Protein AF-A0A318B1B0-F1 (afdb_monomer_lite)

Sequence (92 aa):
PDPAGGLARLGRPTRVAALAAALNLPRETVRRRVAELETLGFCRREADGVVAALPATMVTRVVEMARTNAGNVQRLFGSLARAGVLADWEEA

Foldseek 3Di:
DPPQVVQQFDDDADALVVVCVVVVHDSVVSVVVLVVCVVVQQWDADPHHITGGDDPVCPVVVVVVVVVVVVVVVVVVVVCVVVCNVVVVVVD

Radius of gyration: 18.27 Å; chains: 1; bounding box: 38×37×47 Å

Secondary structure (DSSP, 8-state):
--HHHHHTSEEEEE-HHHHHHHHT--HHHHHHHHHHHHHTTSEEEETTEEEE---GGGHHHHHHHHHHHHHHHHHHHHHHHHTTHHHHHH--

pLDDT: mean 88.32, std 13.35, range [44.19, 97.94]

Structure (mmCIF, N/CA/C/O backbone):
data_AF-A0A318B1B0-F1
#
_entry.id   AF-A0A318B1B0-F1
#
loop_
_atom_site.group_PDB
_atom_site.id
_atom_site.type_symbol
_atom_site.label_atom_id
_atom_site.label_alt_id
_atom_site.label_comp_id
_atom_site.label_asym_id
_atom_site.label_entity_id
_atom_site.label_seq_id
_atom_site.pdbx_PDB_ins_code
_atom_site.Cartn_x
_atom_site.Cartn_y
_atom_site.Cartn_z
_atom_site.occupancy
_atom_site.B_iso_or_equiv
_atom_site.auth_seq_id
_atom_site.auth_comp_id
_atom_site.auth_asym_id
_atom_site.auth_atom_id
_atom_site.pdbx_PDB_model_num
ATOM 1 N N . PRO A 1 1 ? -10.904 -22.036 -7.510 1.00 44.19 1 PRO A N 1
ATOM 2 C CA . PRO A 1 1 ? -10.464 -20.622 -7.561 1.00 44.19 1 PRO A CA 1
ATOM 3 C C . PRO A 1 1 ? -9.116 -20.470 -6.849 1.00 44.19 1 PRO A C 1
ATOM 5 O O . PRO A 1 1 ? -9.033 -20.752 -5.660 1.00 44.19 1 PRO A O 1
ATOM 8 N N . ASP A 1 2 ? -8.067 -20.113 -7.588 1.00 44.38 2 ASP A N 1
ATOM 9 C CA . ASP A 1 2 ? -6.735 -19.883 -7.026 1.00 44.38 2 ASP A CA 1
ATOM 10 C C . ASP A 1 2 ? -6.733 -18.564 -6.221 1.00 44.38 2 ASP A C 1
ATOM 12 O O . ASP A 1 2 ? -6.898 -17.497 -6.822 1.00 44.38 2 ASP A O 1
ATOM 16 N N . PRO A 1 3 ? -6.579 -18.593 -4.881 1.00 46.59 3 PRO A N 1
ATOM 17 C CA . PRO A 1 3 ? -6.518 -17.373 -4.077 1.00 46.59 3 PRO A CA 1
ATOM 18 C C . PRO A 1 3 ? -5.306 -16.495 -4.434 1.00 46.59 3 PRO A C 1
ATOM 20 O O . PRO A 1 3 ? -5.336 -15.292 -4.174 1.00 46.59 3 PRO A O 1
ATOM 23 N N . ALA A 1 4 ? -4.268 -17.049 -5.073 1.00 45.91 4 ALA A N 1
ATOM 24 C CA . ALA A 1 4 ? -3.127 -16.280 -5.559 1.00 45.91 4 ALA A CA 1
ATOM 25 C C . ALA A 1 4 ? -3.462 -15.474 -6.827 1.00 45.91 4 ALA A C 1
ATOM 27 O O . ALA A 1 4 ? -2.939 -14.372 -7.004 1.00 45.91 4 ALA A O 1
ATOM 28 N N . GLY A 1 5 ? -4.393 -15.949 -7.662 1.00 50.69 5 GLY A N 1
ATOM 29 C CA . GLY A 1 5 ? -4.798 -15.273 -8.899 1.00 50.69 5 GLY A C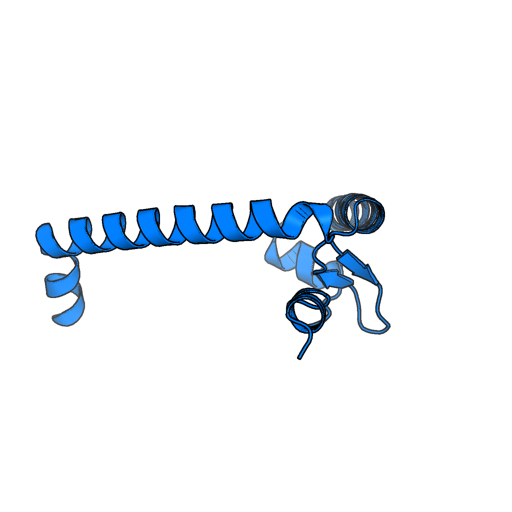A 1
ATOM 30 C C . GLY A 1 5 ? -5.430 -13.894 -8.672 1.00 50.69 5 GLY A C 1
ATOM 31 O O . GLY A 1 5 ? -5.205 -12.977 -9.458 1.00 50.69 5 GLY A O 1
ATOM 32 N N . GLY A 1 6 ? -6.166 -13.715 -7.566 1.00 52.38 6 GLY A N 1
ATOM 33 C CA . GLY A 1 6 ? -6.765 -12.427 -7.186 1.00 52.38 6 GLY A CA 1
ATOM 34 C C . GLY A 1 6 ? -5.783 -11.450 -6.528 1.00 52.38 6 GLY A C 1
ATOM 35 O O . GLY A 1 6 ? -5.907 -10.241 -6.697 1.00 52.38 6 GLY A O 1
ATOM 36 N N . LEU A 1 7 ? -4.772 -11.961 -5.818 1.00 55.09 7 LEU A N 1
ATOM 37 C CA . LEU A 1 7 ? -3.723 -11.147 -5.190 1.00 55.09 7 LEU A CA 1
ATOM 38 C C . LEU A 1 7 ? -2.603 -10.758 -6.171 1.00 55.09 7 LEU A C 1
ATOM 40 O O . LEU A 1 7 ? -1.840 -9.832 -5.903 1.00 55.09 7 LEU A O 1
ATOM 44 N N . ALA A 1 8 ? -2.521 -11.423 -7.328 1.00 59.62 8 ALA A N 1
ATOM 45 C CA . ALA A 1 8 ? -1.555 -11.123 -8.387 1.00 59.62 8 ALA A CA 1
ATOM 46 C C . ALA A 1 8 ? -1.799 -9.773 -9.093 1.00 59.62 8 ALA A C 1
ATOM 48 O O . ALA A 1 8 ? -0.935 -9.295 -9.841 1.00 59.62 8 ALA A O 1
ATOM 49 N N . ARG A 1 9 ? -2.968 -9.154 -8.881 1.00 64.81 9 ARG A N 1
ATOM 50 C CA . ARG A 1 9 ? -3.294 -7.811 -9.371 1.00 64.81 9 ARG A CA 1
ATOM 51 C C . ARG A 1 9 ? -4.135 -7.070 -8.337 1.00 64.81 9 ARG A C 1
ATOM 53 O O . ARG A 1 9 ? -5.337 -7.289 -8.228 1.00 64.81 9 ARG A O 1
ATOM 60 N N . LEU A 1 10 ? -3.498 -6.164 -7.602 1.00 69.19 10 LEU A N 1
ATOM 61 C CA . LEU A 1 10 ? -4.171 -5.330 -6.612 1.00 69.19 10 LEU A CA 1
ATOM 62 C C . LEU A 1 10 ? -4.382 -3.924 -7.191 1.00 69.19 10 LEU A C 1
ATOM 64 O O . LEU A 1 10 ? -3.431 -3.188 -7.445 1.00 69.19 10 LEU A O 1
ATOM 68 N N . GLY A 1 11 ? -5.645 -3.543 -7.393 1.00 79.31 11 GLY A N 1
ATOM 69 C CA . GLY A 1 11 ? -6.028 -2.184 -7.789 1.00 79.31 11 GLY A CA 1
ATOM 70 C C . GLY A 1 11 ? -6.051 -1.910 -9.298 1.00 79.31 11 GLY A C 1
ATOM 71 O O . GLY A 1 11 ? -6.126 -2.819 -10.124 1.00 79.31 11 GLY A O 1
ATOM 72 N N . ARG A 1 12 ? -6.058 -0.617 -9.652 1.00 87.75 12 ARG A N 1
ATOM 73 C CA . ARG A 1 12 ? -6.132 -0.117 -11.037 1.00 87.75 12 ARG A CA 1
ATOM 74 C C . ARG A 1 12 ? -4.755 0.392 -11.491 1.00 87.75 12 ARG A C 1
ATOM 76 O O . ARG A 1 12 ? -4.107 1.082 -10.699 1.00 87.75 12 ARG A O 1
ATOM 83 N N . PRO A 1 13 ? -4.315 0.116 -12.735 1.00 92.06 13 PRO A N 1
ATOM 84 C CA . PRO A 1 13 ? -3.073 0.676 -13.265 1.00 92.06 13 PRO A CA 1
ATOM 85 C C . PRO A 1 13 ? -3.051 2.201 -13.147 1.00 92.06 13 PRO A C 1
ATOM 87 O O . PRO A 1 13 ? -4.055 2.865 -13.403 1.00 92.06 13 PRO A O 1
ATOM 90 N N . THR A 1 14 ? -1.913 2.759 -12.736 1.00 93.94 14 THR A N 1
ATOM 91 C CA . THR A 1 14 ? -1.748 4.203 -12.535 1.00 93.94 14 THR A CA 1
ATOM 92 C C . THR A 1 14 ? -0.429 4.693 -13.122 1.00 93.94 14 THR A C 1
ATOM 94 O O . THR A 1 14 ? 0.609 4.036 -13.040 1.00 93.94 14 THR A O 1
ATOM 97 N N . ARG A 1 15 ? -0.445 5.893 -13.712 1.00 95.69 15 ARG A N 1
ATOM 98 C CA . ARG A 1 15 ? 0.756 6.532 -1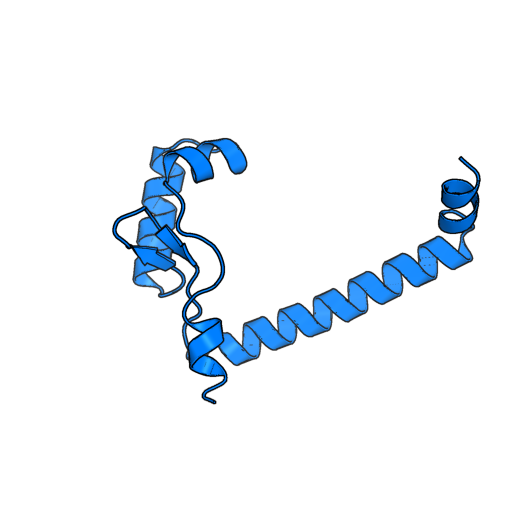4.264 1.00 95.69 15 ARG A CA 1
ATOM 99 C C . ARG A 1 15 ? 1.664 7.053 -13.148 1.00 95.69 15 ARG A C 1
ATOM 101 O O . ARG A 1 15 ? 1.193 7.645 -12.183 1.00 95.69 15 ARG A O 1
ATOM 108 N N . VAL A 1 16 ? 2.981 6.979 -13.352 1.00 95.38 16 VAL A N 1
ATOM 109 C CA . VAL A 1 16 ? 3.997 7.512 -12.416 1.00 95.38 16 VAL A CA 1
ATOM 110 C C . VAL A 1 16 ? 3.768 8.990 -12.059 1.00 95.38 16 VAL A C 1
ATOM 112 O O . VAL A 1 16 ? 4.034 9.393 -10.934 1.00 95.38 16 VAL A O 1
ATOM 115 N N . ALA A 1 17 ? 3.232 9.798 -12.983 1.00 95.50 17 ALA A N 1
ATOM 116 C CA . ALA A 1 17 ? 2.878 11.199 -12.710 1.00 95.50 17 ALA A CA 1
ATOM 117 C C . ALA A 1 17 ? 1.813 11.335 -11.613 1.00 95.50 17 ALA A C 1
ATOM 119 O O . ALA A 1 17 ? 1.947 12.167 -10.724 1.00 95.50 17 ALA A O 1
ATOM 120 N N . ALA A 1 18 ? 0.769 10.508 -11.687 1.00 95.69 18 ALA A N 1
ATOM 121 C CA . ALA A 1 18 ? -0.324 10.522 -10.726 1.00 95.69 18 ALA A CA 1
ATOM 122 C C . ALA A 1 18 ? 0.146 10.009 -9.358 1.00 95.69 18 ALA A C 1
ATOM 124 O O . ALA A 1 18 ? -0.211 10.591 -8.341 1.00 95.69 18 ALA A O 1
ATOM 125 N N . LEU A 1 19 ? 1.023 8.996 -9.336 1.00 94.56 19 LEU A N 1
ATOM 126 C CA . LEU A 1 19 ? 1.692 8.556 -8.106 1.00 94.56 19 LEU A CA 1
ATOM 127 C C . LEU A 1 19 ? 2.534 9.673 -7.478 1.00 94.56 19 LEU A C 1
ATOM 129 O O . LEU A 1 19 ? 2.455 9.893 -6.277 1.00 94.56 19 LEU A O 1
ATOM 133 N N . ALA A 1 20 ? 3.317 10.395 -8.281 1.00 97.38 20 ALA A N 1
ATOM 134 C CA . ALA A 1 20 ? 4.136 11.509 -7.805 1.00 97.38 20 ALA A CA 1
ATOM 135 C C . ALA A 1 20 ? 3.296 12.633 -7.190 1.00 97.38 20 ALA A C 1
ATOM 137 O O . ALA A 1 20 ? 3.629 13.115 -6.109 1.00 97.38 20 ALA A O 1
ATOM 138 N N . ALA A 1 21 ? 2.183 12.989 -7.835 1.00 97.06 21 ALA A N 1
ATOM 139 C CA . ALA A 1 21 ? 1.242 13.969 -7.307 1.00 97.06 21 ALA A CA 1
ATOM 140 C C . ALA A 1 21 ? 0.591 13.495 -5.995 1.00 97.06 21 ALA A C 1
ATOM 142 O O . ALA A 1 21 ? 0.598 14.229 -5.014 1.00 97.06 21 ALA A O 1
ATOM 143 N N . ALA A 1 22 ? 0.088 12.256 -5.950 1.00 95.75 22 ALA A N 1
ATOM 144 C CA . ALA A 1 22 ? -0.589 11.709 -4.772 1.00 95.75 22 ALA A CA 1
ATOM 145 C C . ALA A 1 22 ? 0.346 11.533 -3.564 1.00 95.75 22 ALA A C 1
ATOM 147 O O . ALA A 1 22 ? -0.070 11.729 -2.426 1.00 95.75 22 ALA A O 1
ATOM 148 N N . LEU A 1 23 ? 1.607 11.167 -3.806 1.00 95.62 23 LEU A N 1
ATOM 149 C CA . LEU A 1 23 ? 2.617 10.987 -2.761 1.00 95.62 23 LEU A CA 1
ATOM 150 C C . LEU A 1 23 ? 3.335 12.291 -2.388 1.00 95.62 23 LEU A C 1
ATOM 152 O O . LEU A 1 23 ? 4.139 12.279 -1.461 1.00 95.62 23 LEU A O 1
ATOM 156 N N . ASN A 1 24 ? 3.079 13.389 -3.108 1.00 97.25 24 ASN A N 1
ATOM 157 C CA . ASN A 1 24 ? 3.804 14.653 -2.983 1.00 97.25 24 ASN A CA 1
ATOM 158 C C . ASN A 1 24 ? 5.338 14.472 -3.061 1.00 97.25 24 ASN A C 1
ATOM 160 O O . ASN A 1 24 ? 6.095 14.960 -2.222 1.00 97.25 24 ASN A O 1
ATOM 164 N N . LEU A 1 25 ? 5.801 13.718 -4.065 1.00 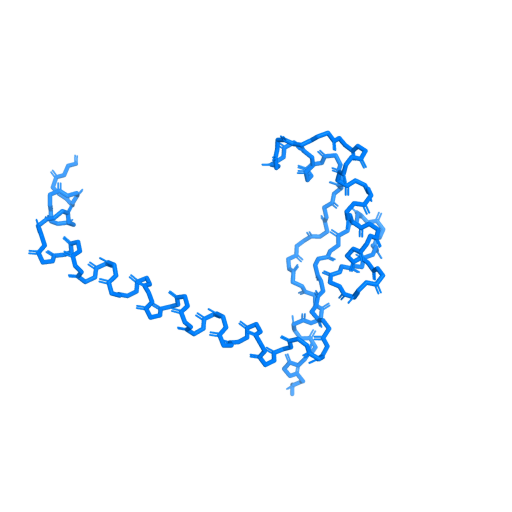97.56 25 LEU A N 1
ATOM 165 C CA . LEU A 1 25 ? 7.217 13.404 -4.291 1.00 97.56 25 LEU A CA 1
ATOM 166 C C . LEU A 1 25 ? 7.658 13.795 -5.710 1.00 97.56 25 LEU A C 1
ATOM 168 O O . LEU A 1 25 ? 6.856 13.731 -6.643 1.00 97.56 25 LEU A O 1
ATOM 172 N N . PRO A 1 26 ? 8.950 14.112 -5.934 1.00 97.94 26 PRO A N 1
ATOM 173 C CA . PRO A 1 26 ? 9.462 14.350 -7.279 1.00 97.94 26 PRO A CA 1
ATOM 174 C C . PRO A 1 26 ? 9.238 13.145 -8.199 1.00 97.94 26 PRO A C 1
ATOM 176 O O . PRO A 1 26 ? 9.508 11.999 -7.825 1.00 97.94 26 PRO A O 1
ATOM 179 N N . ARG A 1 27 ? 8.815 13.401 -9.444 1.00 97.25 27 ARG A N 1
ATOM 180 C CA . ARG A 1 27 ? 8.528 12.347 -10.434 1.00 97.25 27 ARG A CA 1
ATOM 181 C C . ARG A 1 27 ? 9.708 11.400 -10.649 1.00 97.25 27 ARG A C 1
ATOM 183 O O . ARG A 1 27 ? 9.494 10.198 -10.776 1.00 97.25 27 ARG A O 1
ATOM 190 N N . GLU A 1 28 ? 10.932 11.923 -10.679 1.00 97.81 28 GLU A N 1
ATOM 191 C CA . GLU A 1 28 ? 12.131 11.104 -10.875 1.00 97.81 28 GLU A CA 1
ATOM 192 C C . GLU A 1 28 ? 12.394 10.167 -9.688 1.00 97.81 28 GLU A C 1
ATOM 194 O O . GLU A 1 28 ? 12.713 8.994 -9.882 1.00 97.81 28 GLU A O 1
ATOM 199 N N . THR A 1 29 ? 12.142 10.632 -8.461 1.00 97.88 29 THR A N 1
ATOM 200 C CA . THR A 1 29 ? 12.197 9.792 -7.257 1.00 97.88 29 THR A CA 1
ATOM 201 C C . THR A 1 29 ? 11.192 8.652 -7.350 1.00 97.88 29 THR A C 1
ATOM 203 O O . THR A 1 29 ? 11.558 7.498 -7.131 1.00 97.88 29 THR A O 1
ATOM 206 N N . VAL A 1 30 ? 9.943 8.948 -7.724 1.00 97.38 30 VAL A N 1
ATOM 207 C CA . VAL A 1 30 ? 8.910 7.915 -7.881 1.00 97.38 30 VAL A CA 1
ATOM 208 C C . VAL A 1 30 ? 9.270 6.948 -9.005 1.00 97.38 30 VAL A C 1
ATOM 210 O O . VAL A 1 30 ? 9.163 5.744 -8.809 1.00 97.38 30 VAL A O 1
ATOM 213 N N . ARG A 1 31 ? 9.768 7.433 -10.149 1.00 96.06 31 ARG A N 1
ATOM 214 C CA . ARG A 1 31 ? 10.217 6.581 -11.262 1.00 96.06 31 ARG A CA 1
ATOM 215 C C . ARG A 1 31 ? 11.300 5.595 -10.816 1.00 96.06 31 ARG A C 1
ATOM 217 O O . ARG A 1 31 ? 11.180 4.409 -11.114 1.00 96.06 31 ARG A O 1
ATOM 224 N N . ARG A 1 32 ? 12.318 6.065 -10.081 1.00 97.38 32 ARG A N 1
ATOM 225 C CA . ARG A 1 32 ? 13.395 5.214 -9.546 1.00 97.38 32 ARG A CA 1
ATOM 226 C C . ARG A 1 32 ? 12.856 4.168 -8.569 1.00 97.38 32 ARG A C 1
ATOM 228 O O . ARG A 1 32 ? 13.140 2.988 -8.731 1.00 97.38 32 ARG A O 1
ATOM 235 N N . ARG A 1 33 ? 12.021 4.578 -7.609 1.00 97.31 33 ARG A N 1
ATOM 236 C CA . ARG A 1 33 ? 11.415 3.664 -6.622 1.00 97.31 33 ARG A CA 1
ATOM 237 C C . ARG A 1 33 ? 10.494 2.634 -7.264 1.00 97.31 33 ARG A C 1
ATOM 239 O O . ARG A 1 33 ? 10.495 1.482 -6.862 1.00 97.31 33 ARG A O 1
ATOM 246 N N . VAL A 1 34 ? 9.734 3.026 -8.280 1.00 96.31 34 VAL A N 1
ATOM 247 C CA . VAL A 1 34 ? 8.882 2.105 -9.038 1.00 96.31 34 VAL A CA 1
ATOM 248 C C . VAL A 1 34 ? 9.719 1.057 -9.771 1.00 96.31 34 VAL A C 1
ATOM 250 O O . VAL A 1 34 ? 9.347 -0.107 -9.749 1.00 96.31 34 VAL A O 1
ATOM 253 N N . ALA A 1 35 ? 10.856 1.427 -10.367 1.00 96.12 35 ALA A N 1
ATOM 254 C CA . ALA A 1 35 ? 11.755 0.456 -10.997 1.00 96.12 35 ALA A CA 1
ATOM 255 C C . ALA A 1 35 ? 12.365 -0.529 -9.978 1.00 96.12 35 ALA A C 1
ATOM 257 O O . ALA A 1 35 ? 12.472 -1.723 -10.256 1.00 96.12 35 ALA A O 1
ATOM 258 N N . GLU A 1 36 ? 12.719 -0.051 -8.780 1.00 96.88 36 GLU A N 1
ATOM 259 C CA . GLU A 1 36 ? 13.151 -0.915 -7.670 1.00 96.88 36 GLU A CA 1
ATOM 260 C C . GLU A 1 36 ? 12.030 -1.885 -7.253 1.00 96.88 36 GLU A C 1
ATOM 262 O O . GLU A 1 36 ? 12.257 -3.087 -7.146 1.00 96.88 36 GLU A O 1
ATOM 267 N N . LEU A 1 37 ? 10.801 -1.389 -7.079 1.00 94.50 37 LEU A N 1
ATOM 268 C CA . LEU A 1 37 ? 9.639 -2.210 -6.718 1.00 94.50 37 LEU A CA 1
ATOM 269 C C . LEU A 1 37 ? 9.286 -3.242 -7.798 1.00 94.50 37 LEU A C 1
ATOM 271 O O . LEU A 1 37 ? 8.894 -4.357 -7.461 1.00 94.50 37 LEU A O 1
ATOM 275 N N . GLU A 1 38 ? 9.451 -2.890 -9.072 1.00 93.94 38 GLU A N 1
ATOM 276 C CA . GLU A 1 38 ? 9.240 -3.785 -10.213 1.00 93.94 38 GLU A CA 1
ATOM 277 C C . GLU A 1 38 ? 10.261 -4.925 -10.187 1.00 93.94 38 GLU A C 1
ATOM 279 O O . GLU A 1 38 ? 9.897 -6.093 -10.301 1.00 93.94 38 GLU A O 1
ATOM 284 N N . THR A 1 39 ? 11.525 -4.594 -9.914 1.00 94.75 39 THR A N 1
ATOM 285 C CA . THR A 1 39 ? 12.614 -5.572 -9.760 1.00 94.75 39 THR A CA 1
ATOM 286 C C . THR A 1 39 ? 12.355 -6.538 -8.600 1.00 94.75 39 THR A C 1
ATOM 288 O O . THR A 1 39 ? 12.683 -7.717 -8.679 1.00 94.75 39 THR A O 1
ATOM 291 N N . LEU A 1 40 ? 11.731 -6.051 -7.526 1.00 92.75 40 LEU A N 1
ATOM 292 C CA . LEU A 1 40 ? 11.366 -6.843 -6.349 1.00 92.75 40 LEU A CA 1
ATOM 293 C C . LEU A 1 40 ? 10.026 -7.594 -6.497 1.00 92.75 40 LEU A C 1
ATOM 295 O O . LEU A 1 40 ? 9.647 -8.342 -5.598 1.00 92.75 40 LEU A O 1
ATOM 299 N N . GLY A 1 41 ? 9.297 -7.403 -7.602 1.00 91.75 41 GLY A N 1
ATOM 300 C CA . GLY A 1 41 ? 8.012 -8.058 -7.873 1.00 91.75 41 GLY A CA 1
ATOM 301 C C . GLY A 1 41 ? 6.797 -7.442 -7.168 1.00 91.75 41 GLY A C 1
ATOM 302 O O . GLY A 1 41 ? 5.721 -8.039 -7.179 1.00 91.75 41 GLY A O 1
ATOM 303 N N . PHE A 1 42 ? 6.936 -6.258 -6.565 1.00 91.81 42 PHE A N 1
ATOM 304 C CA . PHE A 1 42 ? 5.838 -5.539 -5.898 1.00 91.81 42 PHE A CA 1
ATOM 305 C C . PHE A 1 42 ? 4.996 -4.681 -6.846 1.00 91.81 42 PHE A C 1
ATOM 307 O O . PHE A 1 42 ? 3.947 -4.152 -6.468 1.00 91.81 42 PHE A O 1
ATOM 314 N N . CYS A 1 43 ? 5.433 -4.522 -8.089 1.00 92.69 43 CYS A N 1
ATOM 315 C CA . CYS A 1 43 ? 4.628 -3.908 -9.126 1.00 92.69 43 CYS A CA 1
ATOM 316 C C . CYS A 1 43 ? 4.972 -4.463 -10.506 1.00 92.69 43 CYS A C 1
ATOM 318 O O . CYS A 1 43 ? 6.023 -5.062 -10.717 1.00 92.69 43 CYS A O 1
ATOM 320 N N . ARG A 1 44 ? 4.051 -4.271 -11.447 1.00 91.75 44 ARG A N 1
ATOM 321 C CA . ARG A 1 44 ? 4.199 -4.678 -12.843 1.00 91.75 44 ARG A CA 1
ATOM 322 C C . ARG A 1 44 ? 3.775 -3.533 -13.748 1.00 91.75 44 ARG A C 1
ATOM 324 O O . ARG A 1 44 ? 2.777 -2.859 -13.476 1.00 91.75 44 ARG A O 1
ATOM 331 N N . ARG A 1 45 ? 4.518 -3.319 -14.832 1.00 91.00 45 ARG A N 1
ATOM 332 C CA . ARG A 1 45 ? 4.103 -2.412 -15.905 1.00 91.00 45 ARG A CA 1
ATOM 333 C C . ARG A 1 45 ? 3.029 -3.061 -16.769 1.00 91.00 45 ARG A C 1
ATOM 335 O O . ARG A 1 45 ? 3.170 -4.195 -17.211 1.00 91.00 45 ARG A O 1
ATOM 342 N N . GLU A 1 46 ? 1.973 -2.308 -17.020 1.00 89.75 46 GLU A N 1
ATOM 343 C CA . GLU A 1 46 ? 0.901 -2.614 -17.963 1.00 89.75 46 GLU A CA 1
ATOM 344 C C . GLU A 1 46 ? 0.766 -1.434 -18.946 1.00 89.75 46 GLU A C 1
ATOM 346 O O . GLU A 1 46 ? 1.384 -0.383 -18.755 1.00 89.75 46 GLU A O 1
ATOM 351 N N . ALA A 1 47 ? -0.037 -1.585 -20.004 1.00 85.75 47 ALA A N 1
ATOM 352 C CA . ALA A 1 47 ? -0.193 -0.552 -21.036 1.00 85.75 47 ALA A CA 1
ATOM 353 C C . ALA A 1 47 ? -0.595 0.825 -20.460 1.00 85.75 47 ALA A C 1
ATOM 355 O O . ALA A 1 47 ? -0.092 1.857 -20.902 1.00 85.75 47 ALA A O 1
ATOM 356 N N . ASP A 1 48 ? -1.431 0.837 -19.416 1.00 86.50 48 ASP A N 1
ATOM 357 C CA . ASP A 1 48 ? -1.978 2.060 -18.814 1.00 86.50 48 ASP A CA 1
ATOM 358 C C . ASP A 1 48 ? -1.185 2.594 -17.607 1.00 86.50 48 ASP A C 1
ATOM 360 O O . ASP A 1 48 ? -1.584 3.573 -16.967 1.00 86.50 48 ASP A O 1
ATOM 364 N N . GLY A 1 49 ? -0.034 1.994 -17.290 1.00 91.69 49 GLY A N 1
ATOM 365 C CA . GLY A 1 49 ? 0.836 2.446 -16.208 1.00 91.69 49 GLY A CA 1
ATOM 366 C C . GLY A 1 49 ? 1.378 1.299 -15.372 1.00 91.69 49 GLY A C 1
ATOM 367 O O . GLY A 1 49 ? 1.793 0.269 -15.888 1.00 91.69 49 GLY A O 1
ATOM 368 N N . VAL A 1 50 ? 1.425 1.494 -14.061 1.00 93.25 50 VAL A N 1
ATOM 369 C CA . VAL A 1 50 ? 1.965 0.516 -13.118 1.00 93.25 50 VAL A CA 1
ATOM 370 C C . VAL A 1 50 ? 0.849 0.040 -12.207 1.00 93.25 50 VAL A C 1
ATOM 372 O O . VAL A 1 50 ? 0.068 0.851 -11.707 1.00 93.25 50 VAL A O 1
ATOM 375 N N . VAL A 1 51 ? 0.770 -1.271 -12.005 1.00 93.06 51 VAL A N 1
ATOM 376 C CA . VAL A 1 51 ? -0.169 -1.906 -11.079 1.00 93.06 51 VAL A CA 1
ATOM 377 C C . VAL A 1 51 ? 0.597 -2.569 -9.941 1.00 93.06 51 VAL A C 1
ATOM 379 O O . VAL A 1 51 ? 1.707 -3.068 -10.141 1.00 93.06 51 VAL A O 1
ATOM 382 N N . ALA A 1 52 ? 0.014 -2.567 -8.744 1.00 90.94 52 ALA A N 1
ATOM 383 C CA . ALA A 1 52 ? 0.587 -3.281 -7.616 1.00 90.94 52 ALA A CA 1
ATOM 384 C C . ALA A 1 52 ? 0.463 -4.795 -7.830 1.00 90.94 52 ALA A C 1
ATOM 386 O O . ALA A 1 52 ? -0.559 -5.307 -8.301 1.00 90.94 52 ALA A O 1
ATOM 387 N N . ALA A 1 53 ? 1.520 -5.501 -7.458 1.00 89.31 53 ALA A N 1
ATOM 388 C CA . ALA A 1 53 ? 1.599 -6.949 -7.473 1.00 89.31 53 ALA A CA 1
ATOM 389 C C . ALA A 1 53 ? 2.105 -7.426 -6.110 1.00 89.31 53 ALA A C 1
ATOM 391 O O . ALA A 1 53 ? 2.761 -6.681 -5.380 1.00 89.31 53 ALA A O 1
ATOM 392 N N . LEU A 1 54 ? 1.783 -8.665 -5.756 1.00 87.69 54 LEU A N 1
ATOM 393 C CA . LEU A 1 54 ? 2.257 -9.277 -4.525 1.00 87.69 54 LEU A CA 1
ATOM 394 C C . LEU A 1 54 ? 3.093 -10.514 -4.876 1.00 87.69 54 LEU A C 1
ATOM 396 O O . LEU A 1 54 ? 2.527 -11.489 -5.375 1.00 87.69 54 LEU A O 1
ATOM 400 N N . PRO A 1 55 ? 4.417 -10.507 -4.630 1.00 87.88 55 PRO A N 1
ATOM 401 C CA . PRO A 1 55 ? 5.225 -11.698 -4.833 1.00 87.88 55 PRO A CA 1
ATOM 402 C C . PRO A 1 55 ? 4.759 -12.811 -3.890 1.00 87.88 55 PRO A C 1
ATOM 404 O O . PRO A 1 55 ? 4.452 -12.553 -2.724 1.00 87.88 55 PRO A O 1
ATOM 407 N N . ALA A 1 56 ? 4.747 -14.059 -4.367 1.00 86.50 56 ALA A N 1
ATOM 408 C CA . ALA A 1 56 ? 4.276 -15.208 -3.586 1.00 86.50 56 ALA A CA 1
ATOM 409 C C . ALA A 1 56 ? 5.013 -15.351 -2.239 1.00 86.50 56 ALA A C 1
ATOM 411 O O . ALA A 1 56 ? 4.402 -15.655 -1.217 1.00 86.50 56 ALA A O 1
ATOM 412 N N . THR A 1 57 ? 6.310 -15.032 -2.220 1.00 88.75 57 THR A N 1
ATOM 413 C CA . THR A 1 57 ? 7.162 -15.027 -1.019 1.00 88.75 57 THR A CA 1
ATOM 414 C C . THR A 1 57 ? 6.716 -14.026 0.052 1.00 88.75 57 THR A C 1
ATOM 416 O O . THR A 1 57 ? 7.080 -14.169 1.216 1.00 88.75 57 THR A O 1
ATOM 419 N N . MET A 1 58 ? 5.914 -13.025 -0.314 1.00 89.44 58 MET A N 1
ATOM 420 C CA . MET A 1 58 ? 5.458 -11.951 0.569 1.00 89.44 58 MET A CA 1
ATOM 421 C C . MET A 1 58 ? 4.015 -12.122 1.043 1.00 89.44 58 MET A C 1
ATOM 423 O O . MET A 1 58 ? 3.582 -11.370 1.918 1.00 89.44 58 MET A O 1
ATOM 427 N N . VAL A 1 59 ? 3.272 -13.104 0.519 1.00 86.81 59 VAL A N 1
ATOM 428 C CA . VAL A 1 59 ? 1.849 -13.308 0.839 1.00 86.81 59 VAL A CA 1
ATOM 429 C C . VAL A 1 59 ? 1.636 -13.499 2.338 1.00 86.81 59 VAL A C 1
ATOM 431 O O . VAL A 1 59 ? 0.838 -12.775 2.933 1.00 86.81 59 VAL A O 1
ATOM 434 N N . THR A 1 60 ? 2.389 -14.403 2.971 1.00 90.31 60 THR A N 1
ATOM 435 C CA . THR A 1 60 ? 2.280 -14.669 4.415 1.00 90.31 60 THR A CA 1
ATOM 436 C C . THR A 1 60 ? 2.502 -13.399 5.230 1.00 90.31 60 THR A C 1
ATOM 438 O O . THR A 1 60 ? 1.675 -13.041 6.066 1.00 90.31 60 THR A O 1
ATOM 441 N N . ARG A 1 61 ? 3.566 -12.654 4.912 1.00 91.19 61 ARG A N 1
ATOM 442 C CA . ARG A 1 61 ? 3.913 -11.413 5.610 1.00 91.19 61 ARG A CA 1
ATOM 443 C C . ARG A 1 61 ? 2.841 -10.338 5.445 1.00 91.19 61 ARG A C 1
ATOM 445 O O . ARG A 1 61 ? 2.496 -9.667 6.411 1.00 91.19 61 ARG A O 1
ATOM 452 N N . VAL A 1 62 ? 2.291 -10.166 4.243 1.00 88.62 62 VAL A N 1
ATOM 453 C CA . VAL A 1 62 ? 1.227 -9.180 4.000 1.00 88.62 62 VAL A CA 1
ATOM 454 C C . VAL A 1 62 ? -0.059 -9.550 4.738 1.00 88.62 62 VAL A C 1
ATOM 456 O O . VAL A 1 62 ? -0.700 -8.671 5.314 1.00 88.62 62 VAL A O 1
ATOM 459 N N . VAL A 1 63 ? -0.411 -10.836 4.803 1.00 88.81 63 VAL A N 1
ATOM 460 C CA . VAL A 1 63 ? -1.564 -11.305 5.587 1.00 88.81 63 VAL A CA 1
ATOM 461 C C . VAL A 1 63 ? -1.352 -11.058 7.084 1.00 88.81 63 VAL A C 1
ATOM 463 O O . VAL A 1 63 ? -2.270 -10.597 7.763 1.00 88.81 63 VAL A O 1
ATOM 466 N N . GLU A 1 64 ? -0.154 -11.303 7.613 1.00 93.56 64 GLU A N 1
ATOM 467 C CA . GLU A 1 64 ? 0.187 -11.007 9.013 1.00 93.56 64 GLU A CA 1
ATOM 468 C C . GLU A 1 64 ? 0.136 -9.508 9.323 1.00 93.56 64 GLU A C 1
ATOM 470 O O . GLU A 1 64 ? -0.425 -9.104 10.346 1.00 93.56 64 GLU A O 1
ATOM 475 N N . MET A 1 65 ? 0.657 -8.672 8.421 1.00 92.00 65 MET A N 1
ATOM 476 C CA . MET A 1 65 ? 0.560 -7.216 8.527 1.00 92.00 65 MET A CA 1
ATOM 477 C C . MET A 1 65 ? -0.902 -6.764 8.540 1.00 92.00 65 MET A C 1
ATOM 479 O O . MET A 1 65 ? -1.284 -5.967 9.396 1.00 92.00 65 MET A O 1
ATOM 483 N N . ALA A 1 66 ? -1.739 -7.307 7.651 1.00 90.25 66 ALA A N 1
ATOM 484 C CA . ALA A 1 66 ? -3.163 -6.992 7.597 1.00 90.25 66 ALA A CA 1
ATOM 485 C C . ALA A 1 66 ? -3.895 -7.410 8.884 1.00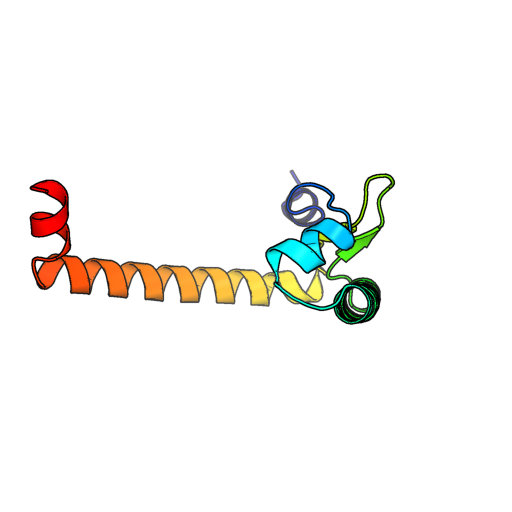 90.25 66 ALA A C 1
ATOM 487 O O . ALA A 1 66 ? -4.664 -6.621 9.431 1.00 90.25 66 ALA A O 1
ATOM 488 N N . ARG A 1 67 ? -3.612 -8.609 9.416 1.00 94.81 67 ARG A N 1
ATOM 489 C CA . ARG A 1 67 ? -4.174 -9.091 10.693 1.00 94.81 67 ARG A CA 1
ATOM 490 C C . ARG A 1 67 ? -3.756 -8.214 11.871 1.00 94.81 67 ARG A C 1
ATOM 492 O O . ARG A 1 67 ? -4.595 -7.833 12.684 1.00 94.81 67 ARG A O 1
ATOM 499 N N . THR A 1 68 ? -2.476 -7.859 11.940 1.00 96.44 68 THR A N 1
ATOM 500 C CA . THR A 1 68 ? -1.940 -6.986 12.994 1.00 96.44 68 THR A CA 1
ATOM 501 C C . THR A 1 68 ? -2.578 -5.602 12.928 1.00 96.44 68 THR A C 1
ATOM 503 O O . THR A 1 68 ? -3.030 -5.076 13.945 1.00 96.44 68 THR A O 1
ATOM 506 N N . ASN A 1 69 ? -2.677 -5.034 11.724 1.00 95.81 69 ASN A N 1
ATOM 507 C CA . ASN A 1 69 ? -3.321 -3.748 11.505 1.00 95.81 69 ASN A CA 1
ATOM 508 C C . ASN A 1 69 ? -4.805 -3.781 11.894 1.00 95.81 69 ASN A C 1
ATOM 510 O O . ASN A 1 69 ? -5.263 -2.885 12.595 1.00 95.81 69 ASN A O 1
ATOM 514 N N . ALA A 1 70 ? -5.539 -4.833 11.522 1.00 94.62 70 ALA A N 1
ATOM 515 C CA . ALA A 1 70 ? -6.939 -5.000 11.909 1.00 94.62 70 ALA A CA 1
ATOM 516 C C . ALA A 1 70 ? -7.110 -5.013 13.436 1.00 94.62 70 ALA A C 1
ATOM 518 O O . ALA A 1 70 ? -7.954 -4.292 13.962 1.00 94.62 70 ALA A O 1
ATOM 519 N N . GLY A 1 71 ? -6.260 -5.750 14.159 1.00 97.00 71 GLY A N 1
ATOM 520 C CA . GLY A 1 71 ? -6.272 -5.749 15.624 1.00 97.00 71 GLY A CA 1
ATOM 521 C C . GLY A 1 71 ? -5.938 -4.380 16.231 1.00 97.00 71 GLY A C 1
ATOM 522 O O . GLY A 1 71 ? -6.569 -3.965 17.202 1.00 97.00 71 GLY A O 1
ATOM 523 N N . ASN A 1 72 ? -4.981 -3.645 15.654 1.00 96.88 72 ASN A N 1
ATOM 524 C CA . ASN A 1 72 ? -4.654 -2.280 16.084 1.00 96.88 72 ASN A CA 1
ATOM 525 C C . ASN A 1 72 ? -5.832 -1.321 15.889 1.00 96.88 72 ASN A C 1
ATOM 527 O O . ASN A 1 72 ? -6.175 -0.582 16.808 1.00 96.88 72 ASN A O 1
ATOM 531 N N . VAL A 1 73 ? -6.465 -1.367 14.718 1.00 96.75 73 VAL A N 1
ATOM 532 C CA . VAL A 1 73 ? -7.615 -0.528 14.372 1.00 96.75 73 VAL A CA 1
ATOM 533 C C . VAL A 1 73 ? -8.806 -0.842 15.279 1.00 96.75 73 VAL A C 1
ATOM 535 O O . VAL A 1 73 ? -9.396 0.073 15.845 1.00 96.75 73 VAL A O 1
ATOM 538 N N . GLN A 1 74 ? -9.113 -2.122 15.509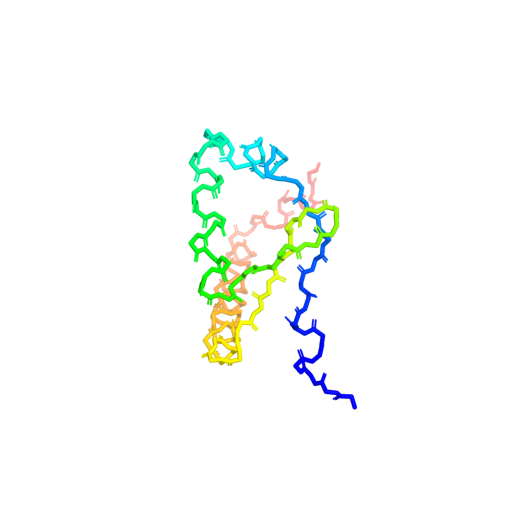 1.00 96.69 74 GLN A N 1
ATOM 539 C CA . GLN A 1 74 ? -10.167 -2.535 16.444 1.00 96.69 74 GLN A CA 1
ATOM 540 C C . GLN A 1 74 ? -9.912 -2.020 17.865 1.00 96.69 74 GLN A C 1
ATOM 542 O O . GLN A 1 74 ? -10.822 -1.499 18.508 1.00 96.69 74 GLN A O 1
ATOM 547 N N . ARG A 1 75 ? -8.668 -2.119 18.354 1.00 96.56 75 ARG A N 1
ATOM 548 C CA . ARG A 1 75 ? -8.293 -1.576 19.668 1.00 96.56 75 ARG A CA 1
ATOM 549 C C . ARG A 1 75 ? -8.432 -0.060 19.729 1.00 96.56 75 ARG A C 1
ATOM 551 O O . ARG A 1 75 ? -8.939 0.444 20.727 1.00 96.56 75 ARG A O 1
ATOM 558 N N . LEU A 1 76 ? -7.995 0.650 18.688 1.00 96.12 76 LEU A N 1
ATOM 559 C CA . LEU A 1 76 ? -8.120 2.103 18.595 1.00 96.12 76 LEU A CA 1
ATOM 560 C C . LEU A 1 76 ? -9.592 2.522 18.675 1.00 96.12 76 LEU A C 1
ATOM 562 O O . LEU A 1 76 ? -9.947 3.288 19.565 1.00 96.12 76 LEU A O 1
ATOM 566 N N . PHE A 1 77 ? -10.453 1.966 17.819 1.00 94.88 77 PHE A N 1
ATOM 567 C CA . PHE A 1 77 ? -11.881 2.292 17.817 1.00 94.88 77 PHE A CA 1
ATOM 568 C C . PHE A 1 77 ? -12.571 1.919 19.130 1.00 94.88 77 PHE A C 1
ATOM 570 O O . PHE A 1 77 ? -13.344 2.714 19.652 1.00 94.88 77 PHE A O 1
ATOM 577 N N . GLY A 1 78 ? -12.245 0.766 19.723 1.00 96.06 78 GLY A N 1
ATOM 578 C CA . GLY A 1 78 ? -12.780 0.394 21.033 1.00 96.06 78 GLY A CA 1
ATOM 579 C C . GLY A 1 78 ? -12.368 1.365 22.145 1.00 96.06 78 GLY A C 1
ATOM 580 O O . GLY A 1 78 ? -13.157 1.643 23.045 1.00 96.06 78 GLY A O 1
ATOM 581 N N . SER A 1 79 ? -11.148 1.902 22.094 1.00 95.56 79 SER A N 1
ATOM 582 C CA . SER A 1 79 ? -10.691 2.927 23.040 1.00 95.56 79 SER A CA 1
ATOM 583 C C . SER A 1 79 ? -11.365 4.280 22.810 1.00 95.56 79 SER A C 1
ATOM 585 O O . SER A 1 79 ? -11.762 4.907 23.785 1.00 95.56 79 SER A O 1
ATOM 587 N N . LEU A 1 80 ? -11.551 4.699 21.554 1.00 95.69 80 LEU A N 1
ATOM 588 C CA . LEU A 1 80 ? -12.277 5.930 21.216 1.00 95.69 80 LEU A CA 1
ATOM 589 C C . LEU A 1 80 ? -13.751 5.856 21.637 1.00 95.69 80 LEU A C 1
ATOM 591 O O . LEU A 1 80 ? -14.265 6.809 22.212 1.00 95.69 80 LEU A O 1
ATOM 595 N N . ALA A 1 81 ? -14.402 4.706 21.437 1.00 94.12 81 ALA A N 1
ATOM 596 C CA . ALA A 1 81 ? -15.773 4.466 21.886 1.00 94.12 81 ALA A CA 1
ATOM 597 C C . ALA A 1 81 ? -15.904 4.60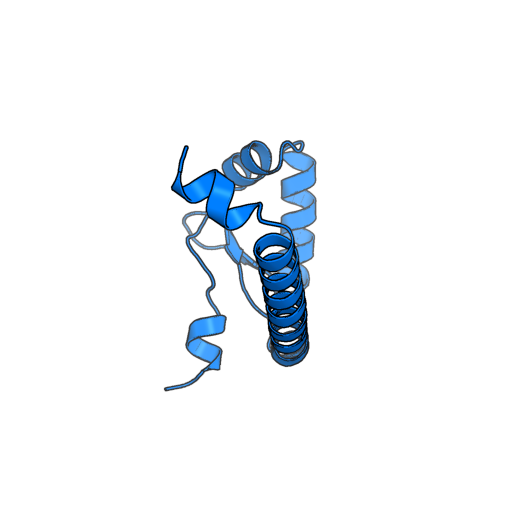8 23.409 1.00 94.12 81 ALA A C 1
ATOM 599 O O . ALA A 1 81 ? -16.764 5.331 23.899 1.00 94.12 81 ALA A O 1
ATOM 600 N N . ARG A 1 82 ? -15.007 3.964 24.173 1.00 94.25 82 ARG A N 1
ATOM 601 C CA . ARG A 1 82 ? -14.993 4.071 25.644 1.00 94.25 82 ARG A CA 1
ATOM 602 C C . ARG A 1 82 ? -14.696 5.484 26.145 1.00 94.25 82 ARG A C 1
ATOM 604 O O . ARG A 1 82 ? -15.064 5.799 27.269 1.00 94.25 82 ARG A O 1
ATOM 611 N N . ALA A 1 83 ? -14.022 6.303 25.342 1.00 95.06 83 ALA A N 1
ATOM 612 C CA . ALA A 1 83 ? -13.732 7.695 25.659 1.00 95.06 83 ALA A CA 1
ATOM 613 C C . ALA A 1 83 ? -14.879 8.660 25.296 1.00 95.06 83 ALA A C 1
ATOM 615 O O . ALA A 1 83 ? -14.715 9.856 25.494 1.00 95.06 83 ALA A O 1
ATOM 616 N N . GLY A 1 84 ? -16.003 8.175 24.750 1.00 93.25 84 GLY A N 1
ATOM 617 C CA . GLY A 1 84 ? -17.148 9.006 24.348 1.00 93.25 84 GLY A CA 1
ATOM 618 C C . GLY A 1 84 ? -17.013 9.666 22.971 1.00 93.25 84 GLY A C 1
ATOM 619 O O . GLY A 1 84 ? -18.015 10.048 22.384 1.00 93.25 84 GLY A O 1
ATOM 620 N N . VAL A 1 85 ? -15.810 9.681 22.386 1.00 92.62 85 VAL A N 1
ATOM 621 C CA . VAL A 1 85 ? -15.498 10.389 21.128 1.00 92.62 85 VAL A CA 1
ATOM 622 C C . VAL A 1 85 ? -16.389 9.968 19.955 1.00 92.62 85 VAL A C 1
ATOM 624 O O . VAL A 1 85 ? -16.699 10.785 19.096 1.00 92.62 85 VAL A O 1
ATOM 627 N N . LEU A 1 86 ? -16.780 8.690 19.883 1.00 87.56 86 LEU A N 1
ATOM 628 C CA . LEU A 1 86 ? -17.656 8.223 18.802 1.00 87.56 86 LEU A CA 1
ATOM 629 C C . LEU A 1 86 ? -19.115 8.650 19.000 1.00 87.56 86 LEU A C 1
ATOM 631 O O . LEU A 1 86 ? -19.776 8.929 18.010 1.00 87.56 86 LEU A O 1
ATOM 635 N N . ALA A 1 87 ? -19.591 8.736 20.245 1.00 86.50 87 ALA A N 1
ATOM 636 C CA . ALA A 1 87 ? -20.939 9.220 20.539 1.00 86.50 87 ALA A CA 1
ATOM 637 C C . ALA A 1 87 ? -21.047 10.723 20.243 1.00 86.50 87 ALA A C 1
ATOM 639 O O . ALA A 1 87 ? -21.952 11.143 19.531 1.00 86.50 87 ALA A O 1
ATOM 640 N N . ASP A 1 88 ? -20.047 11.503 20.669 1.00 88.00 88 ASP A N 1
ATOM 641 C CA . ASP A 1 88 ? -19.974 12.942 20.385 1.00 88.00 88 ASP A CA 1
ATOM 642 C C . ASP A 1 88 ? -19.955 13.240 18.873 1.00 88.00 88 ASP A C 1
ATOM 644 O O . ASP A 1 88 ? -20.439 14.280 18.434 1.00 88.00 88 ASP A O 1
ATOM 648 N N . TRP A 1 89 ? -19.387 12.337 18.060 1.00 84.38 89 TRP A N 1
ATOM 649 C CA . TRP A 1 89 ? -19.345 12.481 16.602 1.00 84.38 89 TRP A CA 1
ATOM 650 C C . TRP A 1 89 ? -20.681 12.143 15.921 1.00 84.38 89 TRP A C 1
ATOM 652 O O . TRP A 1 89 ? -20.990 12.729 14.889 1.00 84.38 89 TRP A O 1
ATOM 662 N N . GLU A 1 90 ? -21.475 11.222 16.471 1.00 85.25 90 GLU A N 1
ATOM 663 C CA . GLU A 1 90 ? -22.806 10.887 15.937 1.00 85.25 90 GLU A CA 1
ATOM 664 C C . GLU A 1 90 ? -23.847 11.985 16.212 1.00 85.25 90 GLU A C 1
ATOM 666 O O . GLU A 1 90 ? -24.829 12.099 15.479 1.00 85.25 90 GLU A O 1
ATOM 671 N N . GLU A 1 91 ? -23.627 12.800 17.246 1.00 82.81 91 GLU A N 1
ATOM 672 C CA . GLU A 1 91 ? -24.510 13.904 17.643 1.00 82.81 91 GLU A CA 1
ATOM 673 C C . GLU A 1 91 ? -24.182 15.251 16.959 1.00 82.81 91 GLU A C 1
ATOM 675 O O . GLU A 1 91 ? -24.950 16.207 17.105 1.00 82.81 91 GLU A O 1
ATOM 680 N N . ALA A 1 92 ? -23.071 15.335 16.217 1.00 68.94 92 ALA A N 1
ATOM 681 C CA . ALA A 1 92 ? -22.572 16.545 15.547 1.00 68.94 92 ALA A CA 1
ATOM 682 C C . ALA A 1 92 ? -23.002 16.653 14.073 1.00 68.94 92 ALA A C 1
ATOM 684 O O . ALA A 1 92 ? -23.332 17.786 13.647 1.00 68.94 92 ALA A O 1
#